Protein AF-A0A7S1E606-F1 (afdb_monomer)

Radius of gyration: 27.08 Å; Cα contacts (8 Å, |Δi|>4): 65; chains: 1; bounding box: 86×33×59 Å

Secondary structure (DSSP, 8-state):
------------PPPP------------------------------------------TT----TT--EEEETTTEEE-HHHHHHHIIIIIGGGGGSHHHHHHSTTTTT-GGG-

Sequence (114 aa):
KYVISFGRNFESIEESDGQFTYDETVSFTIPDDDDDSSGSGGGSSGPEEGPGEGPGDNSGCQDSASEEFYVDSFVGDKDCDWLSQNVDGNFDYLCLFFDVAVKCKVTCDVCSYF

Foldseek 3Di:
DDDDDDDDDCPDDDDDPPDPPDDDDDDDDDDDDDDDDDDDDDDDDDDDDDDDDDDDCLVPQAAQPPDWDADDPVPGIDGLVVCLVVCPPDCLVVCVDPVRCVRNVVSNVVSVVD

Mean predicted aligned error: 19.86 Å

pLDDT: mean 71.86, std 18.02, range [36.91, 94.38]

Organism: NCBI:txid33649

Structure (mmCIF, N/CA/C/O backbone):
data_AF-A0A7S1E606-F1
#
_entry.id   AF-A0A7S1E606-F1
#
loop_
_atom_site.group_PDB
_atom_site.id
_atom_site.type_symbol
_atom_site.label_atom_id
_atom_site.label_alt_id
_atom_site.label_comp_id
_atom_site.label_asym_id
_atom_site.label_entity_id
_atom_site.label_seq_id
_atom_site.pdbx_PDB_ins_code
_atom_site.Cartn_x
_atom_site.Cartn_y
_atom_site.Cartn_z
_atom_site.occupancy
_atom_site.B_iso_or_equiv
_atom_site.auth_seq_id
_atom_site.auth_comp_id
_atom_site.auth_asym_id
_atom_site.auth_atom_id
_atom_site.pdbx_PDB_model_num
ATOM 1 N N . LYS A 1 1 ? -53.452 -9.289 19.443 1.00 43.97 1 LYS A N 1
ATOM 2 C CA . LYS A 1 1 ? -53.269 -7.819 19.505 1.00 43.97 1 LYS A CA 1
ATOM 3 C C . LYS A 1 1 ? -51.795 -7.532 19.742 1.00 43.97 1 LYS A C 1
ATOM 5 O O . LYS A 1 1 ? -51.387 -7.631 20.885 1.00 43.97 1 LYS A O 1
ATOM 10 N N . TYR A 1 2 ? -51.042 -7.195 18.697 1.00 36.91 2 TYR A N 1
ATOM 11 C CA . TYR A 1 2 ? -49.784 -6.455 18.816 1.00 36.91 2 TYR A CA 1
ATOM 12 C C . TYR A 1 2 ? -49.688 -5.529 17.604 1.00 36.91 2 TYR A C 1
ATOM 14 O O . TYR A 1 2 ? -49.870 -5.974 16.475 1.00 36.91 2 TYR A O 1
ATOM 22 N N . VAL A 1 3 ? -49.514 -4.238 17.874 1.00 45.00 3 VAL A N 1
ATOM 23 C CA . VAL A 1 3 ? -49.308 -3.174 16.889 1.00 45.00 3 VAL A CA 1
ATOM 24 C C . VAL A 1 3 ? -47.848 -2.781 17.040 1.00 45.00 3 VAL A C 1
ATOM 26 O O . VAL A 1 3 ? -47.440 -2.409 18.139 1.00 45.00 3 VAL A O 1
ATOM 29 N N . ILE A 1 4 ? -47.059 -2.920 15.978 1.00 51.22 4 ILE A N 1
ATOM 30 C CA . ILE A 1 4 ? -45.673 -2.457 15.964 1.00 51.22 4 ILE A CA 1
ATOM 31 C C . ILE A 1 4 ? -45.670 -1.124 15.221 1.00 51.22 4 ILE A C 1
ATOM 33 O O . ILE A 1 4 ? -45.864 -1.077 14.010 1.00 51.22 4 ILE A O 1
ATOM 37 N N . SER A 1 5 ? -45.514 -0.041 15.977 1.00 49.56 5 SER A N 1
ATOM 38 C CA . SER A 1 5 ? -45.381 1.312 15.445 1.00 49.56 5 SER A CA 1
ATOM 39 C C . SER A 1 5 ? -43.912 1.592 15.142 1.00 49.56 5 SER A C 1
ATOM 41 O O . SER A 1 5 ? -43.114 1.727 16.067 1.00 49.56 5 SER A O 1
ATOM 43 N N . PHE A 1 6 ? -43.564 1.740 13.865 1.00 56.94 6 PHE A N 1
ATOM 44 C CA . PHE A 1 6 ? -42.322 2.389 13.453 1.00 56.94 6 PHE A CA 1
ATOM 45 C C . PHE A 1 6 ? -42.662 3.762 12.883 1.00 56.94 6 P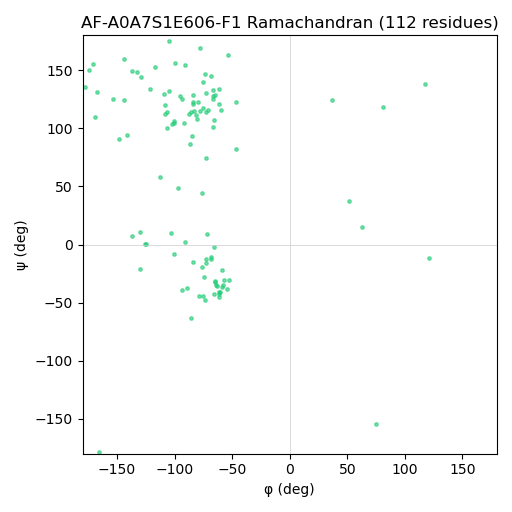HE A C 1
ATOM 47 O O . PHE A 1 6 ? -43.114 3.895 11.752 1.00 56.94 6 PHE A O 1
ATOM 54 N N . GLY A 1 7 ? -42.471 4.792 13.704 1.00 51.28 7 GLY A N 1
ATOM 55 C CA . GLY A 1 7 ? -42.328 6.149 13.206 1.00 51.28 7 GLY A CA 1
ATOM 56 C C . GLY A 1 7 ? -40.917 6.313 12.659 1.00 51.28 7 GLY A C 1
ATOM 57 O O . GLY A 1 7 ? -39.964 6.219 13.429 1.00 51.28 7 GLY A O 1
ATOM 58 N N . ARG A 1 8 ? -40.796 6.533 11.349 1.00 54.94 8 ARG A N 1
ATOM 59 C CA . ARG A 1 8 ? -39.681 7.224 10.688 1.00 54.94 8 ARG A CA 1
ATOM 60 C C . ARG A 1 8 ? -40.101 7.533 9.248 1.00 54.94 8 ARG A C 1
ATOM 62 O O . ARG A 1 8 ? -40.663 6.673 8.580 1.00 54.94 8 ARG A O 1
ATOM 69 N N . ASN A 1 9 ? -39.887 8.783 8.839 1.00 50.97 9 ASN A N 1
ATOM 70 C CA . ASN A 1 9 ? -40.115 9.292 7.488 1.00 50.97 9 ASN A CA 1
ATOM 71 C C . ASN A 1 9 ? -39.519 8.335 6.450 1.00 50.97 9 ASN A C 1
ATOM 73 O O . ASN A 1 9 ? -38.327 8.041 6.506 1.00 50.97 9 ASN A O 1
ATOM 77 N N . PHE A 1 10 ? -40.353 7.853 5.532 1.00 51.41 10 PHE A N 1
ATOM 78 C CA . PHE A 1 10 ? -39.906 7.136 4.346 1.00 51.41 10 PHE A CA 1
ATOM 79 C C . PHE A 1 10 ? -39.610 8.206 3.294 1.00 51.41 10 PHE A C 1
ATOM 81 O O . PHE A 1 10 ? -40.497 8.635 2.562 1.00 51.41 10 PHE A O 1
ATOM 88 N N . GLU A 1 11 ? -38.391 8.736 3.315 1.00 52.06 11 GLU A N 1
ATOM 89 C CA . GLU A 1 11 ? -37.877 9.488 2.176 1.00 52.06 11 GLU A CA 1
ATOM 90 C C . GLU A 1 11 ? -37.591 8.444 1.092 1.00 52.06 11 GLU A C 1
ATOM 92 O O . GLU A 1 11 ? -36.811 7.514 1.307 1.00 52.06 11 GLU A O 1
ATOM 97 N N . SER A 1 12 ? -38.348 8.504 -0.002 1.00 55.19 12 SER A N 1
ATOM 98 C CA . SER A 1 12 ? -38.261 7.553 -1.106 1.00 55.19 12 SER A CA 1
ATOM 99 C C . SER A 1 12 ? -36.853 7.579 -1.689 1.00 55.19 12 SER A C 1
ATOM 101 O O . SER A 1 12 ? -36.420 8.595 -2.223 1.00 55.19 12 SER A O 1
ATOM 103 N N . ILE A 1 13 ? -36.138 6.466 -1.582 1.00 56.75 13 ILE A N 1
ATOM 104 C CA . ILE A 1 13 ? -34.892 6.252 -2.314 1.00 56.75 13 ILE A CA 1
ATOM 105 C C . ILE A 1 13 ? -35.319 5.946 -3.753 1.00 56.75 13 ILE A C 1
ATOM 107 O O . ILE A 1 13 ? -36.065 4.988 -3.956 1.00 56.75 13 ILE A O 1
ATOM 111 N N . GLU A 1 14 ? -34.942 6.781 -4.724 1.00 60.41 14 GLU A N 1
ATOM 112 C CA . GLU A 1 14 ? -35.245 6.512 -6.134 1.00 60.41 14 GLU A CA 1
ATOM 113 C C . GLU A 1 14 ? -34.570 5.199 -6.555 1.00 60.41 14 GLU A C 1
ATOM 115 O O . GLU A 1 14 ? -33.355 5.032 -6.427 1.00 60.41 14 GLU A O 1
ATOM 120 N N . GLU 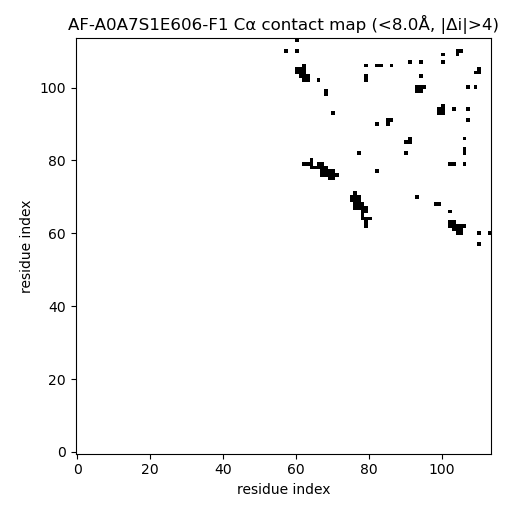A 1 15 ? -35.381 4.238 -6.999 1.00 64.00 15 GLU A N 1
ATOM 121 C CA . GLU A 1 15 ? -34.907 2.986 -7.579 1.00 64.00 15 GLU A CA 1
ATOM 122 C C . GLU A 1 15 ? -34.212 3.292 -8.912 1.00 64.00 15 GLU A C 1
ATOM 124 O O . GLU A 1 15 ? -34.757 3.977 -9.772 1.00 64.00 15 GLU A O 1
ATOM 129 N N . SER A 1 16 ? -32.982 2.804 -9.070 1.00 65.94 16 SER A N 1
ATOM 130 C CA . SER A 1 16 ? -32.223 2.919 -10.316 1.00 65.94 16 SER A CA 1
ATOM 131 C C . SER A 1 16 ? -32.617 1.784 -11.262 1.00 65.94 16 SER A C 1
ATOM 133 O O . SER A 1 16 ? -32.415 0.615 -10.933 1.00 65.94 16 SER A O 1
ATOM 135 N N . ASP A 1 17 ? -33.127 2.109 -12.453 1.00 68.75 17 ASP A N 1
ATOM 136 C CA . ASP A 1 17 ? -33.550 1.137 -13.479 1.00 68.75 17 ASP A CA 1
ATOM 137 C C . ASP A 1 17 ? -32.386 0.3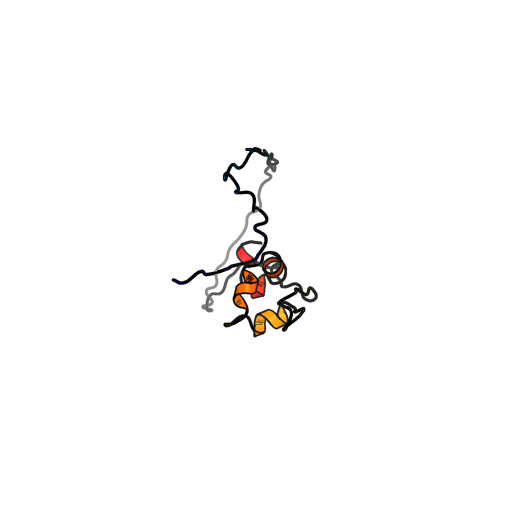99 -14.181 1.00 68.75 17 ASP A C 1
ATOM 139 O O . ASP A 1 17 ? -32.590 -0.291 -15.181 1.00 68.75 17 ASP A O 1
ATOM 143 N N . GLY A 1 18 ? -31.144 0.546 -13.703 1.00 64.88 18 GLY A N 1
ATOM 144 C CA . GLY A 1 18 ? -29.984 -0.191 -14.220 1.00 64.88 18 GLY A CA 1
ATOM 145 C C . GLY A 1 18 ? -29.633 0.096 -15.687 1.00 64.88 18 GLY A C 1
ATOM 146 O O . GLY A 1 18 ? -28.872 -0.660 -16.291 1.00 64.88 18 GLY A O 1
ATOM 147 N N . GLN A 1 19 ? -30.172 1.167 -16.275 1.00 66.19 19 GLN A N 1
ATOM 148 C CA . GLN A 1 19 ? -29.838 1.580 -17.635 1.00 66.19 19 GLN A CA 1
ATOM 149 C C . GLN A 1 19 ? -28.586 2.456 -17.635 1.00 66.19 19 GLN A C 1
ATOM 151 O O . GLN A 1 19 ? -28.594 3.585 -17.152 1.00 66.19 19 GLN A O 1
ATOM 156 N N . PHE A 1 20 ? -27.513 1.941 -18.229 1.00 63.44 20 PHE A N 1
ATOM 157 C CA . PHE A 1 20 ? -26.356 2.741 -18.614 1.00 63.44 20 PHE A CA 1
ATOM 158 C C . PHE A 1 20 ? -26.696 3.439 -19.933 1.00 63.44 20 PHE A C 1
ATOM 160 O O . PHE A 1 20 ? -26.826 2.793 -20.969 1.00 63.44 20 PHE A O 1
ATOM 167 N N . THR A 1 21 ? -26.926 4.751 -19.892 1.00 64.25 21 THR A N 1
ATOM 168 C CA . THR A 1 21 ? -27.468 5.505 -21.029 1.00 64.25 21 THR A CA 1
ATOM 169 C C . THR A 1 21 ? -26.399 6.201 -21.863 1.00 64.25 21 THR A C 1
ATOM 171 O O . THR A 1 21 ? -26.571 7.382 -22.127 1.00 64.25 21 THR A O 1
ATOM 174 N N . TYR A 1 22 ? -25.316 5.537 -22.267 1.00 67.50 22 TYR A N 1
ATOM 175 C CA . TYR A 1 22 ? -24.546 5.917 -23.466 1.00 67.50 22 TYR A CA 1
ATOM 176 C C . TYR A 1 22 ? -23.393 4.939 -23.719 1.00 67.50 22 TYR A C 1
ATOM 178 O O . TYR A 1 22 ? -22.642 4.592 -22.809 1.00 67.50 22 TYR A O 1
ATOM 186 N N . ASP A 1 23 ? -23.227 4.546 -24.979 1.00 69.69 23 ASP A N 1
ATOM 187 C CA . ASP A 1 23 ? -22.038 3.871 -25.489 1.00 69.69 23 ASP A CA 1
ATOM 188 C C . ASP A 1 23 ? -21.190 4.927 -26.213 1.00 69.69 23 ASP A C 1
ATOM 190 O O . ASP A 1 23 ? -21.529 5.371 -27.311 1.00 69.69 23 ASP A O 1
ATOM 194 N N . GLU A 1 24 ? -20.100 5.378 -25.590 1.00 71.06 24 GLU A N 1
ATOM 195 C CA . GLU A 1 24 ? -19.153 6.294 -26.230 1.00 71.06 24 GLU A CA 1
ATOM 196 C C . GLU A 1 24 ? -17.916 5.505 -26.679 1.00 71.06 24 GLU A C 1
ATOM 198 O O . GLU A 1 24 ? -17.080 5.095 -25.875 1.00 71.06 24 GLU A 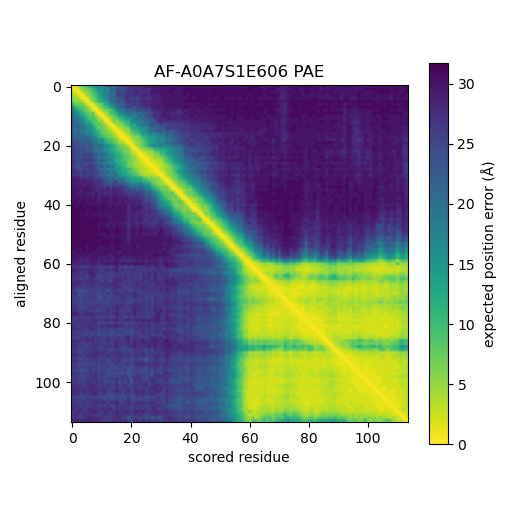O 1
ATOM 203 N N . THR A 1 25 ? -17.808 5.236 -27.980 1.00 68.62 25 THR A N 1
ATOM 204 C CA . THR A 1 25 ? -16.606 4.626 -28.566 1.00 68.62 25 THR A CA 1
ATOM 205 C C . THR A 1 25 ? -15.537 5.684 -28.800 1.00 68.62 25 THR A C 1
ATOM 207 O O . THR A 1 25 ? -15.670 6.522 -29.691 1.00 68.62 25 THR A O 1
ATOM 210 N N . VAL A 1 26 ? -14.447 5.603 -28.037 1.00 75.44 26 VAL A N 1
ATOM 211 C CA . VAL A 1 26 ? -13.250 6.427 -28.228 1.00 75.44 26 VAL A CA 1
ATOM 212 C C . VAL A 1 26 ? -12.256 5.677 -29.114 1.00 75.44 26 VAL A C 1
ATOM 214 O O . VAL A 1 26 ? -11.866 4.551 -28.812 1.00 75.44 26 VAL A O 1
ATOM 217 N N . SER A 1 27 ? -11.826 6.303 -30.209 1.00 73.81 27 SER A N 1
ATOM 218 C CA . SER A 1 27 ? -10.763 5.797 -31.083 1.00 73.81 27 SER A CA 1
ATOM 219 C C . SER A 1 27 ? -9.475 6.584 -30.867 1.00 73.81 27 SER A C 1
ATOM 221 O O . SER A 1 27 ? -9.495 7.814 -30.921 1.00 73.81 27 SER A O 1
ATOM 223 N N . PHE A 1 28 ? -8.351 5.891 -30.705 1.00 66.81 28 PHE A N 1
ATOM 224 C CA . PHE A 1 28 ? -7.015 6.485 -30.721 1.00 66.81 28 PHE A CA 1
ATOM 225 C C . PHE A 1 28 ? -6.209 5.926 -31.899 1.00 66.81 28 PHE A C 1
ATOM 227 O O . PHE A 1 28 ? -6.475 4.827 -32.382 1.00 66.81 28 PHE A O 1
ATOM 234 N N . THR A 1 29 ? -5.256 6.712 -32.397 1.00 67.00 29 THR A N 1
ATOM 235 C CA . THR A 1 29 ? -4.382 6.340 -33.521 1.00 67.00 29 THR A CA 1
ATOM 236 C C . THR A 1 29 ? -2.975 6.110 -32.989 1.00 67.00 29 THR A C 1
ATOM 238 O O . THR A 1 29 ? -2.461 6.958 -32.262 1.00 67.00 29 THR A O 1
ATOM 241 N N . ILE A 1 30 ? -2.375 4.972 -33.334 1.00 72.38 30 ILE A N 1
ATOM 242 C CA . ILE A 1 30 ? -0.985 4.655 -32.992 1.00 72.38 30 ILE A CA 1
ATOM 243 C C . ILE A 1 30 ? -0.078 5.290 -34.062 1.00 72.38 30 ILE A C 1
ATOM 245 O O . ILE A 1 30 ? -0.358 5.094 -35.246 1.00 72.38 30 ILE A O 1
ATOM 249 N N . PRO A 1 31 ? 0.954 6.071 -33.693 1.00 60.19 31 PRO A N 1
ATOM 250 C CA . PRO A 1 31 ? 1.978 6.514 -34.637 1.00 60.19 31 PRO A CA 1
ATOM 251 C C . PRO A 1 31 ? 2.800 5.316 -35.131 1.00 60.19 31 PRO A C 1
ATOM 253 O O . PRO A 1 31 ? 3.223 4.493 -34.325 1.00 60.19 31 PRO A O 1
ATOM 256 N N . ASP A 1 32 ? 3.013 5.224 -36.442 1.00 59.41 32 ASP A N 1
ATOM 257 C CA . ASP A 1 32 ? 3.994 4.311 -37.040 1.00 59.41 32 ASP A CA 1
ATOM 258 C C . ASP A 1 32 ? 5.400 4.843 -36.710 1.00 59.41 32 ASP A C 1
ATOM 260 O O . ASP A 1 32 ? 5.751 5.950 -37.123 1.00 59.41 32 ASP A O 1
ATOM 264 N N . ASP A 1 33 ? 6.180 4.083 -35.942 1.00 58.22 33 ASP A N 1
ATOM 265 C CA . ASP A 1 33 ? 7.611 4.324 -35.753 1.00 58.22 33 ASP A CA 1
ATOM 266 C C . ASP A 1 33 ? 8.379 3.691 -36.927 1.00 58.22 33 ASP A C 1
ATOM 268 O O . ASP A 1 33 ? 8.375 2.471 -37.109 1.00 58.22 33 ASP A O 1
ATOM 272 N N . ASP A 1 34 ? 9.018 4.538 -37.736 1.00 56.56 34 ASP A N 1
ATOM 273 C CA . ASP A 1 34 ? 9.901 4.151 -38.837 1.00 56.56 34 ASP A CA 1
ATOM 274 C C . ASP A 1 34 ? 11.130 3.345 -38.343 1.00 56.56 34 ASP A C 1
ATOM 276 O O . ASP A 1 34 ? 11.820 3.714 -37.391 1.00 56.56 34 ASP A O 1
ATOM 280 N N . ASP A 1 35 ? 11.409 2.246 -39.046 1.00 57.56 35 ASP A N 1
ATOM 281 C CA . ASP A 1 35 ? 12.539 1.317 -38.900 1.00 57.56 35 ASP A CA 1
ATOM 282 C C . ASP A 1 35 ? 13.867 1.924 -39.407 1.00 57.56 35 ASP A C 1
ATOM 284 O O . ASP A 1 35 ? 13.925 2.388 -40.546 1.00 57.56 35 ASP A O 1
ATOM 288 N N . ASP A 1 36 ? 14.957 1.858 -38.621 1.00 50.59 36 ASP A N 1
ATOM 289 C CA . ASP A 1 36 ? 16.329 1.925 -39.165 1.00 50.59 36 ASP A CA 1
ATOM 290 C C . ASP A 1 36 ? 17.347 1.092 -38.340 1.00 50.59 36 ASP A C 1
ATOM 292 O O . ASP A 1 36 ? 17.928 1.517 -37.342 1.00 50.59 36 ASP A O 1
ATOM 296 N N . SER A 1 37 ? 17.496 -0.167 -38.757 1.00 55.69 37 SER A N 1
ATOM 297 C CA . SER A 1 37 ? 18.736 -0.946 -38.944 1.00 55.69 37 SER A CA 1
ATOM 298 C C . SER A 1 37 ? 19.979 -0.848 -38.013 1.00 55.69 37 SER A C 1
ATOM 300 O O . SER A 1 37 ? 20.759 0.096 -38.031 1.00 55.69 37 SER A O 1
ATOM 302 N N . SER A 1 38 ? 20.334 -2.044 -37.505 1.00 58.31 38 SER A N 1
ATOM 303 C CA . SER A 1 38 ? 21.643 -2.737 -37.643 1.00 58.31 38 SER A CA 1
ATOM 304 C C . SER A 1 38 ? 22.860 -2.380 -36.756 1.00 58.31 38 SER A C 1
ATOM 306 O O . SER A 1 38 ? 23.518 -1.359 -36.923 1.00 58.31 38 SER A O 1
ATOM 308 N N . GLY A 1 39 ? 23.324 -3.372 -35.973 1.00 46.75 39 GLY A N 1
ATOM 309 C CA . GLY A 1 39 ? 24.696 -3.445 -35.438 1.00 46.75 39 GLY A CA 1
ATOM 310 C C . GLY A 1 39 ? 25.039 -4.800 -34.793 1.00 46.75 39 GLY A C 1
ATOM 311 O O . GLY A 1 39 ? 24.513 -5.138 -33.742 1.00 46.75 39 GLY A O 1
ATOM 312 N N . SER A 1 40 ? 25.910 -5.590 -35.433 1.00 55.00 40 SER A N 1
ATOM 313 C CA . SER A 1 40 ? 26.349 -6.942 -35.022 1.00 55.00 40 SER A CA 1
ATOM 314 C C . SER A 1 40 ? 27.602 -6.965 -34.130 1.00 55.00 40 SER A C 1
ATOM 316 O O . SER A 1 40 ? 28.500 -6.148 -34.312 1.00 55.00 40 SER A O 1
ATOM 318 N N . GLY A 1 41 ? 27.737 -8.033 -33.327 1.00 42.56 41 GLY A N 1
ATOM 319 C CA . GLY A 1 41 ? 29.012 -8.594 -32.830 1.00 42.56 41 GLY A CA 1
ATOM 320 C C . GLY A 1 41 ? 29.156 -8.544 -31.303 1.00 42.56 41 GLY A C 1
ATOM 321 O O . GLY A 1 41 ? 28.801 -7.553 -30.691 1.00 42.56 41 GLY A O 1
ATOM 322 N N . GLY A 1 42 ? 29.659 -9.543 -30.580 1.00 41.84 42 GLY A N 1
ATOM 323 C CA . GLY A 1 42 ? 30.222 -10.859 -30.877 1.00 41.84 42 GLY A CA 1
ATOM 324 C C . GLY A 1 42 ? 30.412 -11.596 -29.536 1.00 41.84 42 GLY A C 1
ATOM 325 O O . GLY A 1 42 ? 30.472 -10.960 -28.486 1.00 41.84 42 GLY A O 1
ATOM 326 N N . GLY A 1 43 ? 30.424 -12.931 -29.551 1.00 45.31 43 GLY A N 1
ATOM 327 C CA . GLY A 1 43 ? 30.404 -13.750 -28.333 1.00 45.31 43 GLY A CA 1
ATOM 328 C C . GLY A 1 43 ? 31.739 -13.871 -27.593 1.00 45.31 43 GLY A C 1
ATOM 329 O O . GLY A 1 43 ? 32.787 -13.550 -28.139 1.00 45.31 43 GLY A O 1
ATOM 330 N N . SER A 1 44 ? 31.700 -14.419 -26.375 1.00 44.84 44 SER A N 1
ATOM 331 C CA . SER A 1 44 ? 32.421 -15.651 -26.021 1.00 44.84 44 SER A CA 1
ATOM 332 C C . SER A 1 44 ? 32.072 -16.107 -24.603 1.00 44.84 44 SER A C 1
ATOM 334 O O . SER A 1 44 ? 31.750 -15.313 -23.727 1.00 44.84 44 SER A O 1
ATOM 336 N N . SER A 1 45 ? 32.132 -17.418 -24.429 1.00 49.59 45 SER A N 1
ATOM 337 C CA . SER A 1 45 ? 31.628 -18.223 -23.325 1.00 49.59 45 SER A CA 1
ATOM 338 C C . SER A 1 45 ? 32.431 -18.112 -22.024 1.00 49.59 45 SER A C 1
ATOM 340 O O . SER A 1 45 ? 33.660 -18.105 -22.047 1.00 49.59 45 SER A O 1
ATOM 342 N N . GLY A 1 46 ? 31.727 -18.218 -20.897 1.00 42.69 46 GLY A N 1
ATOM 343 C CA . GLY A 1 46 ? 32.256 -18.676 -19.611 1.00 42.69 46 GLY A CA 1
ATOM 344 C C . GLY A 1 46 ? 31.114 -19.286 -18.785 1.00 42.69 46 GLY A C 1
ATOM 345 O O . GLY A 1 46 ? 30.093 -18.619 -18.636 1.00 42.69 46 GLY A O 1
ATOM 346 N N . PRO A 1 47 ? 31.211 -20.538 -18.299 1.00 56.53 47 PRO A N 1
ATOM 347 C CA . PRO A 1 47 ? 30.262 -21.075 -17.339 1.00 56.53 47 PRO A CA 1
ATOM 348 C C . PRO A 1 47 ? 30.799 -20.802 -15.932 1.00 56.53 47 PRO A C 1
ATOM 350 O O . PRO A 1 47 ? 31.725 -21.470 -15.478 1.00 56.53 47 PRO A O 1
ATOM 353 N N . GLU A 1 48 ? 30.225 -19.820 -15.246 1.00 45.50 48 GLU A N 1
ATOM 354 C CA . GLU A 1 48 ? 30.272 -19.775 -13.787 1.00 45.50 48 GLU A CA 1
ATOM 355 C C . GLU A 1 48 ? 28.872 -20.101 -13.274 1.00 45.50 48 GLU A C 1
ATOM 357 O O . GLU A 1 48 ? 27.903 -19.381 -13.510 1.00 45.50 48 GLU A O 1
ATOM 362 N N . GLU A 1 49 ? 28.770 -21.265 -12.637 1.00 52.12 49 GLU A N 1
ATOM 363 C CA . GLU A 1 49 ? 27.603 -21.709 -11.891 1.00 52.12 49 GLU A CA 1
ATOM 364 C C . GLU A 1 49 ? 27.433 -20.803 -10.662 1.00 52.12 49 GLU A C 1
ATOM 366 O O . GLU A 1 49 ? 28.128 -20.949 -9.658 1.00 52.12 49 GLU A O 1
ATOM 371 N N . GLY A 1 50 ? 26.499 -19.857 -10.760 1.00 49.00 50 GLY A N 1
ATOM 372 C CA . GLY A 1 50 ? 25.943 -19.084 -9.652 1.00 49.00 50 GLY A CA 1
ATOM 373 C C . GLY A 1 50 ? 24.410 -19.134 -9.718 1.00 49.00 50 GLY A C 1
ATOM 374 O O . GLY A 1 50 ? 23.862 -19.210 -10.820 1.00 49.00 50 GLY A O 1
ATOM 375 N N . PRO A 1 51 ? 23.701 -19.169 -8.575 1.00 45.78 51 PRO A N 1
ATOM 376 C CA . PRO A 1 51 ? 22.259 -19.389 -8.544 1.00 45.78 51 PRO A CA 1
ATOM 377 C C . PRO A 1 51 ? 21.537 -18.224 -9.225 1.00 45.78 51 PRO A C 1
ATOM 379 O O . PRO A 1 51 ? 21.821 -17.060 -8.959 1.00 45.78 51 PRO A O 1
ATOM 382 N N . GLY A 1 52 ? 20.653 -18.567 -10.158 1.00 53.34 52 GLY A N 1
ATOM 383 C CA . GLY A 1 52 ? 19.991 -17.616 -11.033 1.00 53.34 52 GLY A CA 1
ATOM 384 C C . GLY A 1 52 ? 19.048 -16.676 -10.296 1.00 53.34 52 GLY A C 1
ATOM 385 O O . GLY A 1 52 ? 18.089 -17.122 -9.680 1.00 53.34 52 GLY A O 1
ATOM 386 N N . GLU A 1 53 ? 19.279 -15.384 -10.485 1.00 48.03 53 GLU A N 1
ATOM 387 C CA . GLU A 1 53 ? 18.300 -14.315 -10.332 1.00 48.03 53 GLU A CA 1
ATOM 388 C C . GLU A 1 53 ? 18.582 -13.315 -11.451 1.00 48.03 53 GLU A C 1
ATOM 390 O O . GLU A 1 53 ? 19.462 -12.465 -11.357 1.00 48.03 53 GLU A O 1
ATOM 395 N N . GLY A 1 54 ? 17.880 -13.467 -12.568 1.00 54.03 54 GLY A N 1
ATOM 396 C CA . GLY A 1 54 ? 17.706 -12.366 -13.500 1.00 54.03 54 GLY A CA 1
ATOM 397 C C . GLY A 1 54 ? 16.272 -11.877 -13.376 1.00 54.03 54 GLY A C 1
ATOM 398 O O . GLY A 1 54 ? 15.366 -12.623 -13.746 1.00 54.03 54 GLY A O 1
ATOM 399 N N . PRO A 1 55 ? 16.049 -10.652 -12.890 1.00 55.38 55 PRO A N 1
ATOM 400 C CA . PRO A 1 55 ? 14.890 -9.880 -13.299 1.00 55.38 55 PRO A CA 1
ATOM 401 C C . PRO A 1 55 ? 15.363 -8.561 -13.917 1.00 55.38 55 PRO A C 1
ATOM 403 O O . PRO A 1 55 ? 16.281 -7.918 -13.413 1.00 55.38 55 PRO A O 1
ATOM 406 N N . GLY A 1 56 ? 14.779 -8.209 -15.063 1.00 49.19 56 GLY A N 1
ATOM 407 C CA . GLY A 1 56 ? 15.160 -7.044 -15.858 1.00 49.19 56 GLY A CA 1
ATOM 408 C C . GLY A 1 56 ? 15.165 -5.739 -15.068 1.00 49.19 56 GLY A C 1
ATOM 409 O O . GLY A 1 56 ? 14.584 -5.646 -13.989 1.00 49.19 56 GLY A O 1
ATOM 410 N N . ASP A 1 57 ? 15.831 -4.738 -15.638 1.00 51.91 57 ASP A N 1
ATOM 411 C CA . ASP A 1 57 ? 15.881 -3.353 -15.181 1.00 51.91 57 ASP A CA 1
ATOM 412 C C . ASP A 1 57 ? 14.492 -2.785 -14.816 1.00 51.91 57 ASP A C 1
ATOM 414 O O . ASP A 1 57 ? 13.892 -2.024 -15.568 1.00 51.91 57 ASP A O 1
ATOM 418 N N . ASN A 1 58 ? 14.008 -3.068 -13.605 1.00 57.41 58 ASN A N 1
ATOM 419 C CA . ASN A 1 58 ? 12.956 -2.317 -12.918 1.00 57.41 58 ASN A CA 1
ATOM 420 C C . ASN A 1 58 ? 13.549 -1.015 -12.362 1.00 57.41 58 ASN A C 1
ATOM 422 O O . ASN A 1 58 ? 13.310 -0.645 -11.215 1.00 57.41 58 ASN A O 1
ATOM 426 N N . SER A 1 59 ? 14.361 -0.311 -13.153 1.00 58.28 59 SER A N 1
ATOM 427 C CA . SER A 1 59 ? 15.106 0.871 -12.706 1.00 58.28 59 SER A CA 1
ATOM 428 C C . SER A 1 59 ? 14.204 2.062 -12.333 1.00 58.28 59 SER A C 1
ATOM 430 O O . SER A 1 59 ? 14.707 3.075 -11.853 1.00 58.28 59 SER A O 1
ATOM 432 N N . GLY A 1 60 ? 12.879 1.930 -12.492 1.00 72.44 60 GLY A N 1
ATOM 433 C CA . GLY A 1 60 ? 11.875 2.908 -12.067 1.00 72.44 60 GLY A CA 1
ATOM 434 C C . GLY A 1 60 ? 10.759 2.376 -11.160 1.00 72.44 60 GLY A C 1
ATOM 435 O O . GLY A 1 60 ? 9.889 3.168 -10.788 1.00 72.44 60 GLY A O 1
ATOM 436 N N . CYS A 1 61 ? 10.741 1.085 -10.792 1.00 84.56 61 CYS A N 1
ATOM 437 C CA . CYS A 1 61 ? 9.751 0.617 -9.821 1.00 84.56 61 CYS A CA 1
ATOM 438 C C . CYS A 1 61 ? 10.263 0.869 -8.407 1.00 84.56 61 CYS A C 1
ATOM 440 O O . CYS A 1 61 ? 11.007 0.073 -7.839 1.00 84.56 61 CYS A O 1
ATOM 442 N N . GLN A 1 62 ? 9.876 2.015 -7.865 1.00 89.56 62 GLN A N 1
ATOM 443 C CA . GLN A 1 62 ? 10.194 2.407 -6.507 1.00 89.56 62 GLN A CA 1
ATOM 444 C C . GLN A 1 62 ? 8.935 2.926 -5.826 1.00 89.56 62 GLN A C 1
ATOM 446 O O . GLN A 1 62 ? 8.076 3.535 -6.471 1.00 89.56 62 GLN A O 1
ATOM 451 N N . ASP A 1 63 ? 8.869 2.710 -4.520 1.00 90.69 63 ASP A N 1
ATOM 452 C CA . ASP A 1 63 ? 7.904 3.377 -3.665 1.00 90.69 63 ASP A CA 1
ATOM 453 C C . ASP A 1 63 ? 8.210 4.879 -3.562 1.00 90.69 63 ASP A C 1
ATOM 455 O O . ASP A 1 63 ? 9.371 5.318 -3.537 1.00 90.69 63 ASP A O 1
ATOM 459 N N . SER A 1 64 ? 7.149 5.675 -3.481 1.00 89.12 64 SER A N 1
ATOM 460 C CA . SER A 1 64 ? 7.216 7.101 -3.192 1.00 89.12 64 SER A CA 1
ATOM 461 C C . SER A 1 64 ? 7.726 7.318 -1.766 1.00 89.12 64 SER A C 1
ATOM 463 O O . SER A 1 64 ? 7.003 7.119 -0.796 1.00 89.12 64 SER A O 1
ATOM 465 N N . ALA A 1 65 ? 8.969 7.785 -1.629 1.00 80.06 65 ALA A N 1
ATOM 466 C CA . ALA A 1 65 ? 9.641 7.939 -0.331 1.00 80.06 65 ALA A CA 1
ATOM 467 C C . ALA A 1 65 ? 9.053 9.032 0.588 1.00 80.06 65 ALA A C 1
ATOM 469 O O . ALA A 1 65 ? 9.445 9.142 1.745 1.00 80.06 65 ALA A O 1
ATOM 470 N N . SER A 1 66 ? 8.178 9.898 0.073 1.00 82.25 66 SER A N 1
ATOM 471 C CA . SER A 1 66 ? 7.632 11.038 0.822 1.00 82.25 66 SER A CA 1
ATOM 472 C C . SER A 1 66 ? 6.134 11.244 0.628 1.00 82.25 66 SER A C 1
ATOM 474 O O . SER A 1 66 ? 5.619 12.290 1.018 1.00 82.25 66 SER A O 1
ATOM 476 N N . GLU A 1 67 ? 5.447 10.321 -0.045 1.00 87.69 67 GLU A N 1
ATOM 477 C CA . GLU A 1 67 ? 4.004 10.433 -0.230 1.00 87.69 67 GLU A CA 1
ATOM 478 C C . GLU A 1 67 ? 3.282 9.633 0.839 1.00 87.69 67 GLU A C 1
ATOM 480 O O . GLU A 1 67 ? 3.529 8.444 1.033 1.00 87.69 67 GLU A O 1
ATOM 485 N N . GLU A 1 68 ? 2.362 10.313 1.510 1.00 93.19 68 GLU A N 1
ATOM 486 C CA . GLU A 1 68 ? 1.494 9.708 2.501 1.00 93.19 68 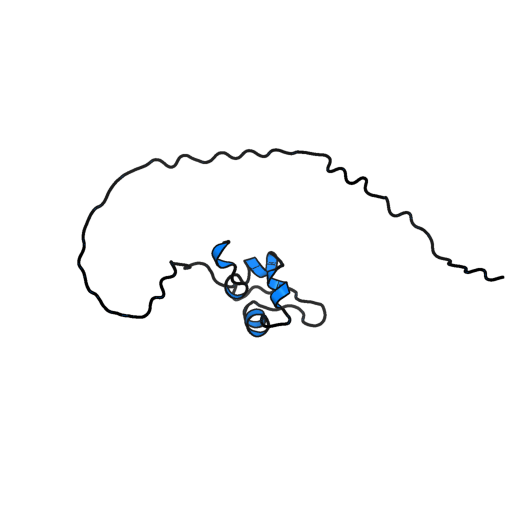GLU A CA 1
ATOM 487 C C . GLU A 1 68 ? 0.122 9.406 1.885 1.00 93.19 68 GLU A C 1
ATOM 489 O O . GLU A 1 68 ? -0.323 10.000 0.888 1.00 93.19 68 GLU A O 1
ATOM 494 N N . PHE A 1 69 ? -0.566 8.452 2.490 1.00 92.06 69 PHE A N 1
ATOM 495 C CA . PHE A 1 69 ? -1.949 8.125 2.200 1.00 92.06 69 PHE A CA 1
ATOM 496 C C . PHE A 1 69 ? -2.705 7.901 3.505 1.00 92.06 69 PHE A C 1
ATOM 498 O O . PHE A 1 69 ? -2.163 7.445 4.514 1.00 92.06 69 PHE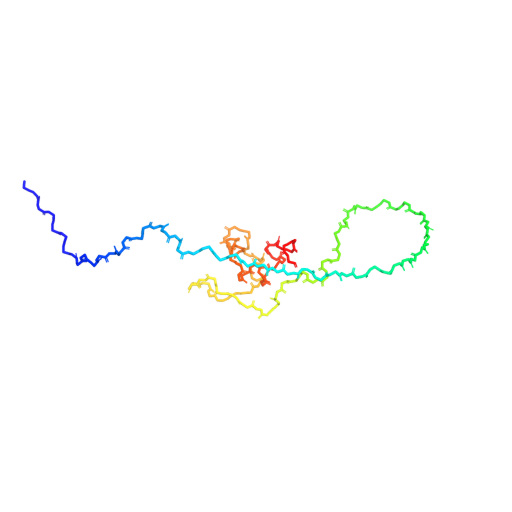 A O 1
ATOM 505 N N . TYR A 1 70 ? -3.990 8.224 3.468 1.00 93.50 70 TYR A N 1
ATOM 506 C CA . TYR A 1 70 ? -4.871 8.062 4.608 1.00 93.50 70 TYR A CA 1
ATOM 507 C C . TYR A 1 70 ? -5.317 6.603 4.735 1.00 93.50 70 TYR A C 1
ATOM 509 O O . TYR A 1 70 ? -5.927 6.063 3.812 1.00 93.50 70 TYR A O 1
ATOM 517 N N . VAL A 1 71 ? -5.045 5.980 5.885 1.00 90.69 71 VAL A N 1
ATOM 518 C CA . VAL A 1 71 ? -5.465 4.600 6.175 1.00 90.69 71 VAL A CA 1
ATOM 519 C C . VAL A 1 71 ? -6.885 4.582 6.735 1.00 90.69 71 VAL A C 1
ATOM 521 O O . VAL A 1 71 ? -7.800 4.036 6.125 1.00 90.69 71 VAL A O 1
ATOM 524 N N . ASP A 1 72 ? -7.076 5.198 7.902 1.00 89.19 72 ASP A N 1
ATOM 525 C CA . ASP A 1 72 ? -8.364 5.325 8.580 1.00 89.19 72 ASP A CA 1
ATOM 526 C C . ASP A 1 72 ? -8.294 6.379 9.705 1.00 89.19 72 ASP A C 1
ATOM 528 O O . ASP A 1 72 ? -7.266 7.015 9.940 1.00 89.19 72 ASP A O 1
ATOM 532 N N . SER A 1 73 ? -9.401 6.583 10.429 1.00 93.44 73 SER A N 1
ATOM 533 C CA . SER A 1 73 ? -9.492 7.603 11.488 1.00 93.44 73 SER A CA 1
ATOM 534 C C . SER A 1 73 ? -8.719 7.270 12.769 1.00 93.44 73 SER A C 1
ATOM 536 O O . SER A 1 73 ? -8.512 8.158 13.593 1.00 93.44 73 SER A O 1
ATOM 538 N N . PHE A 1 74 ? -8.325 6.013 12.968 1.00 90.69 74 PHE A N 1
ATOM 539 C CA . PHE A 1 74 ? -7.557 5.541 14.120 1.00 90.69 74 PHE A CA 1
ATOM 540 C C . PHE A 1 74 ? -6.047 5.550 13.848 1.00 90.69 74 PHE A C 1
ATOM 542 O O . PHE A 1 74 ? -5.270 5.888 14.740 1.00 90.69 74 PHE A O 1
ATOM 549 N N . VAL A 1 75 ? -5.637 5.184 12.634 1.00 91.50 75 VAL A N 1
ATOM 550 C CA . VAL A 1 75 ? -4.242 5.065 12.189 1.00 91.50 75 VAL A CA 1
ATOM 551 C C . VAL A 1 75 ? -3.718 6.386 11.613 1.00 91.50 75 VAL A C 1
ATOM 553 O O . VAL A 1 75 ? -2.564 6.757 11.865 1.00 91.50 75 VAL A O 1
ATOM 556 N N . GLY A 1 76 ? -4.571 7.114 10.890 1.00 93.50 76 GLY A N 1
ATOM 557 C CA . GLY A 1 76 ? -4.240 8.358 10.199 1.00 93.50 76 GLY A CA 1
ATOM 558 C C . GLY A 1 76 ? -3.429 8.146 8.921 1.00 93.50 76 GLY A C 1
ATOM 559 O O . GLY A 1 76 ? -3.494 7.088 8.295 1.00 93.50 76 GLY A O 1
ATOM 560 N N . ASP A 1 77 ? -2.671 9.174 8.547 1.00 94.38 77 ASP A N 1
ATOM 561 C CA . ASP A 1 77 ? -1.802 9.168 7.371 1.00 94.38 77 ASP A CA 1
ATOM 562 C C . ASP A 1 77 ? -0.528 8.345 7.615 1.00 94.38 77 ASP A C 1
ATOM 564 O O . ASP A 1 77 ? 0.032 8.348 8.726 1.00 94.38 77 ASP A O 1
ATOM 568 N N . LYS A 1 78 ? -0.121 7.581 6.597 1.00 94.00 78 LYS A N 1
ATOM 569 C CA . LYS A 1 78 ? 1.035 6.675 6.609 1.00 94.00 78 LYS A CA 1
ATOM 570 C C . LYS A 1 78 ? 1.738 6.656 5.257 1.00 94.00 78 LYS A C 1
ATOM 572 O O . LYS A 1 78 ? 1.148 7.016 4.245 1.00 94.00 78 LYS A O 1
ATOM 577 N N . ASP A 1 79 ? 2.989 6.219 5.269 1.00 93.19 79 ASP A N 1
ATOM 578 C CA . ASP A 1 79 ? 3.848 6.072 4.097 1.00 93.19 79 ASP A CA 1
ATOM 579 C C . ASP A 1 79 ? 4.007 4.595 3.687 1.00 93.19 79 ASP A C 1
ATOM 581 O O . ASP A 1 79 ? 3.512 3.666 4.342 1.00 93.19 79 ASP A O 1
ATOM 585 N N . CYS A 1 80 ? 4.694 4.377 2.565 1.00 92.56 80 CYS A N 1
ATOM 586 C CA . CYS A 1 80 ? 4.980 3.038 2.054 1.00 92.56 80 CYS A CA 1
ATOM 587 C C . CYS A 1 80 ? 5.906 2.238 2.988 1.00 92.56 80 CYS A C 1
ATOM 589 O O . CYS A 1 80 ? 5.728 1.030 3.130 1.00 92.56 80 CYS A O 1
ATOM 591 N N . ASP A 1 81 ? 6.833 2.896 3.697 1.00 92.56 81 ASP A N 1
ATOM 592 C CA . ASP A 1 81 ? 7.695 2.255 4.700 1.00 92.56 81 ASP A CA 1
ATOM 593 C C . ASP A 1 81 ? 6.878 1.646 5.846 1.00 92.56 81 ASP A C 1
ATOM 595 O O . ASP A 1 81 ? 7.133 0.516 6.277 1.00 92.56 81 ASP A O 1
ATOM 599 N N . TRP A 1 82 ? 5.864 2.359 6.333 1.00 92.88 82 TRP A N 1
ATOM 600 C CA . TRP A 1 82 ? 4.940 1.848 7.333 1.00 92.88 82 TRP A CA 1
ATOM 601 C C . TRP A 1 82 ? 4.101 0.699 6.780 1.00 92.88 82 TRP A C 1
ATOM 603 O O . TRP A 1 82 ? 3.922 -0.306 7.473 1.00 92.88 82 TRP A O 1
ATOM 613 N N . LEU A 1 83 ? 3.617 0.817 5.540 1.00 91.19 83 LEU A N 1
ATOM 614 C CA . LEU A 1 83 ? 2.835 -0.240 4.907 1.00 91.19 83 LEU A CA 1
ATOM 615 C C . LEU A 1 83 ? 3.651 -1.523 4.774 1.00 91.19 83 LEU A C 1
ATOM 617 O O . LEU A 1 83 ? 3.167 -2.575 5.173 1.00 91.19 83 LEU A O 1
ATOM 621 N N . SER A 1 84 ? 4.907 -1.436 4.331 1.00 90.81 84 SER A N 1
ATOM 622 C CA . SER A 1 84 ? 5.794 -2.596 4.172 1.00 90.81 84 SER A CA 1
ATOM 623 C C . SER A 1 84 ? 5.989 -3.392 5.469 1.00 90.81 84 SER A C 1
ATOM 625 O O . SER A 1 84 ? 6.121 -4.610 5.442 1.00 90.81 84 SER A O 1
ATOM 627 N N . GLN A 1 85 ? 5.933 -2.724 6.625 1.00 90.75 85 GLN A N 1
ATOM 628 C CA . GLN A 1 85 ? 6.068 -3.355 7.942 1.00 90.75 85 GLN A CA 1
ATOM 629 C C . GLN A 1 85 ? 4.756 -3.952 8.474 1.00 90.75 85 GLN A C 1
ATOM 631 O O . GLN A 1 85 ? 4.782 -4.711 9.443 1.00 90.75 85 GLN A O 1
ATOM 636 N N . ASN A 1 86 ? 3.611 -3.586 7.889 1.00 88.00 86 ASN A N 1
ATOM 637 C CA . ASN A 1 86 ? 2.274 -3.941 8.376 1.00 88.00 86 ASN A CA 1
ATOM 638 C C . ASN A 1 86 ? 1.409 -4.657 7.315 1.00 88.00 86 ASN A C 1
ATOM 640 O O . ASN A 1 86 ? 0.260 -5.015 7.599 1.00 88.00 86 ASN A O 1
ATOM 644 N N . VAL A 1 87 ? 1.953 -4.879 6.113 1.00 83.00 87 VAL A N 1
ATOM 645 C CA . VAL A 1 87 ? 1.272 -5.519 4.978 1.00 83.00 87 VAL A CA 1
ATOM 646 C C . VAL A 1 87 ? 0.904 -6.969 5.292 1.00 83.00 87 VAL A C 1
ATOM 648 O O . VAL A 1 87 ? -0.178 -7.417 4.925 1.00 83.00 87 VAL A O 1
ATOM 651 N N . ASP A 1 88 ? 1.735 -7.671 6.067 1.00 77.94 88 ASP A N 1
ATOM 652 C CA . ASP A 1 88 ? 1.528 -9.062 6.474 1.00 77.94 88 ASP A CA 1
ATOM 653 C C . ASP A 1 88 ? 0.403 -9.200 7.523 1.00 77.94 88 ASP A C 1
ATOM 655 O O . ASP A 1 88 ? 0.628 -9.430 8.714 1.00 77.94 88 ASP A O 1
ATOM 659 N N . GLY A 1 89 ? -0.848 -9.071 7.070 1.00 73.50 89 GLY A N 1
ATOM 660 C CA . GLY A 1 89 ? -2.025 -9.629 7.740 1.00 73.50 89 GLY A CA 1
ATOM 661 C C . GLY A 1 89 ? -3.118 -8.651 8.167 1.00 73.50 89 GLY A C 1
ATOM 662 O O . GLY A 1 89 ? -4.196 -9.116 8.527 1.00 73.50 89 GLY A O 1
ATOM 663 N N . ASN A 1 90 ? -2.887 -7.334 8.137 1.00 80.06 90 ASN A N 1
ATOM 664 C CA . ASN A 1 90 ? -3.932 -6.357 8.492 1.00 80.06 90 ASN A CA 1
ATOM 665 C C . ASN A 1 90 ? -4.125 -5.241 7.470 1.00 80.06 90 ASN A C 1
ATOM 667 O O . ASN A 1 90 ? -5.185 -4.625 7.481 1.00 80.06 90 ASN A O 1
ATOM 671 N N . PHE A 1 91 ? -3.134 -4.968 6.622 1.00 89.19 91 PHE A N 1
ATOM 672 C CA . PHE A 1 91 ? -3.146 -3.804 5.737 1.00 89.19 91 PHE A CA 1
ATOM 673 C C . PHE A 1 91 ? -2.843 -4.144 4.272 1.00 89.19 91 PHE A C 1
ATOM 675 O O . PHE A 1 91 ? -2.707 -3.231 3.464 1.00 89.19 91 PHE A O 1
ATOM 682 N N . ASP A 1 92 ? -2.822 -5.430 3.895 1.00 88.25 92 ASP A N 1
ATOM 683 C CA . ASP A 1 92 ? -2.692 -5.860 2.492 1.00 88.25 92 ASP A CA 1
ATOM 684 C C . ASP A 1 92 ? -3.816 -5.289 1.615 1.00 88.25 92 ASP A C 1
ATOM 686 O O . ASP A 1 92 ? -3.588 -4.883 0.476 1.00 88.25 92 ASP A O 1
ATOM 690 N N . TYR A 1 93 ? -5.018 -5.156 2.187 1.00 90.56 93 TYR A N 1
ATOM 691 C CA . TYR A 1 93 ? -6.175 -4.590 1.502 1.00 90.56 93 TYR A CA 1
ATOM 692 C C . TYR A 1 93 ? -5.928 -3.159 1.008 1.00 90.56 93 TYR A C 1
ATOM 694 O O . TYR A 1 93 ? -6.610 -2.712 0.086 1.00 90.56 93 TYR A O 1
ATOM 702 N N . LEU A 1 94 ? -4.966 -2.432 1.592 1.00 91.81 94 LEU A N 1
ATOM 703 C CA . LEU A 1 94 ? -4.638 -1.084 1.146 1.00 91.81 94 LEU A CA 1
ATOM 704 C C . LEU A 1 94 ? -4.069 -1.083 -0.275 1.00 91.81 94 LEU A C 1
ATOM 706 O O . LEU A 1 94 ? -4.367 -0.173 -1.042 1.00 91.81 94 LEU A O 1
ATOM 710 N N . CYS A 1 95 ? -3.368 -2.143 -0.675 1.00 92.00 95 CYS A N 1
ATOM 711 C CA . CYS A 1 95 ? -2.865 -2.316 -2.036 1.00 92.00 95 CYS A CA 1
ATOM 712 C C . CYS A 1 95 ? -3.969 -2.549 -3.081 1.00 92.00 95 CYS A C 1
ATOM 714 O O . CYS A 1 95 ? -3.704 -2.477 -4.278 1.00 92.00 95 CYS A O 1
ATOM 716 N N . LEU A 1 96 ? -5.220 -2.784 -2.661 1.00 91.44 96 LEU A N 1
ATOM 717 C CA . LEU A 1 96 ? -6.371 -2.825 -3.571 1.00 91.44 96 LEU A CA 1
ATOM 718 C C . LEU A 1 96 ? -6.808 -1.423 -4.015 1.00 91.44 96 LEU A C 1
ATOM 720 O O . LEU A 1 96 ? -7.511 -1.284 -5.018 1.00 91.44 96 LEU A O 1
ATOM 724 N N . PHE A 1 97 ? -6.414 -0.376 -3.284 1.00 92.69 97 PHE A N 1
ATOM 725 C CA . PHE A 1 97 ? -6.682 0.997 -3.684 1.00 92.69 97 PHE A CA 1
ATOM 726 C C . PHE A 1 97 ? -5.611 1.468 -4.657 1.00 92.69 97 PHE A C 1
ATOM 728 O O . PHE A 1 97 ? -4.428 1.512 -4.330 1.00 92.69 97 PHE A O 1
ATOM 735 N N . PHE A 1 9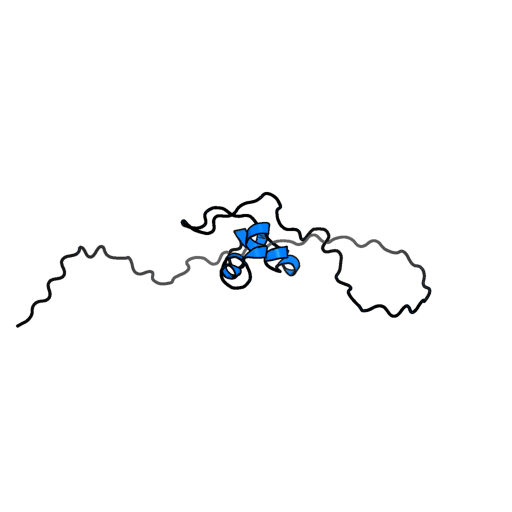8 ? -6.048 1.896 -5.841 1.00 90.12 98 PHE A N 1
ATOM 736 C CA . PHE A 1 98 ? -5.155 2.377 -6.893 1.00 90.12 98 PHE A CA 1
ATOM 737 C C . PHE A 1 98 ? -4.224 3.508 -6.425 1.00 90.12 98 PHE A C 1
ATOM 739 O O . PHE A 1 98 ? -3.054 3.519 -6.788 1.00 90.12 98 PHE A O 1
ATOM 746 N N . ASP A 1 99 ? -4.726 4.421 -5.585 1.00 91.00 99 ASP A N 1
ATOM 747 C CA . ASP A 1 99 ? -3.949 5.529 -5.010 1.00 91.00 99 ASP A CA 1
ATOM 748 C C . ASP A 1 99 ? -2.764 5.020 -4.166 1.00 91.00 99 ASP A C 1
ATOM 750 O O . ASP A 1 99 ? -1.645 5.506 -4.290 1.00 91.00 99 ASP A O 1
ATOM 754 N N . VAL A 1 100 ? -2.971 3.966 -3.376 1.00 91.81 100 VAL A N 1
ATOM 755 C CA . VAL A 1 100 ? -1.899 3.354 -2.581 1.00 91.81 100 VAL A CA 1
ATOM 756 C C . VAL A 1 100 ? -0.974 2.530 -3.473 1.00 91.81 100 VAL A C 1
ATOM 758 O O . VAL A 1 100 ? 0.240 2.661 -3.373 1.00 91.81 100 VAL A O 1
ATOM 761 N N . ALA A 1 101 ? -1.522 1.727 -4.387 1.00 91.19 101 ALA A N 1
ATOM 762 C CA . ALA A 1 101 ? -0.740 0.854 -5.262 1.00 91.19 101 ALA A CA 1
ATOM 763 C C . ALA A 1 101 ? 0.202 1.632 -6.201 1.00 91.19 101 ALA A C 1
ATOM 765 O O . ALA A 1 101 ? 1.320 1.188 -6.455 1.00 91.19 101 ALA A O 1
ATOM 766 N N . VAL A 1 102 ? -0.213 2.806 -6.695 1.00 91.00 102 VAL A N 1
ATOM 767 C CA . VAL A 1 102 ? 0.641 3.649 -7.550 1.00 91.00 102 VAL A CA 1
ATOM 768 C C . VAL A 1 102 ? 1.745 4.357 -6.760 1.00 91.00 102 VAL A C 1
ATOM 770 O O . VAL A 1 102 ? 2.807 4.626 -7.320 1.00 91.00 102 VAL A O 1
ATOM 773 N N . LYS A 1 103 ? 1.517 4.637 -5.471 1.00 92.31 103 LYS A N 1
ATOM 774 C CA . LYS A 1 103 ? 2.517 5.217 -4.563 1.00 92.31 103 LYS A CA 1
ATOM 775 C C . LYS A 1 103 ? 3.502 4.167 -4.066 1.00 92.31 103 LYS A C 1
ATOM 777 O O . LYS A 1 103 ? 4.704 4.402 -4.062 1.00 92.31 103 LYS A O 1
ATOM 782 N N . CYS A 1 104 ? 2.996 3.005 -3.675 1.00 92.38 104 CYS A N 1
ATOM 783 C CA . CYS A 1 104 ? 3.742 1.944 -3.013 1.00 92.38 104 CYS A CA 1
ATOM 784 C C . CYS A 1 104 ? 3.856 0.711 -3.919 1.00 92.38 104 CYS A C 1
ATOM 786 O O . CYS A 1 104 ? 3.395 -0.378 -3.579 1.00 92.38 104 CYS A O 1
ATOM 788 N N . LYS A 1 105 ? 4.434 0.895 -5.110 1.00 92.00 105 LYS A N 1
ATOM 789 C CA . LYS A 1 105 ? 4.488 -0.134 -6.157 1.00 92.00 105 LYS A CA 1
ATOM 790 C C . LYS A 1 105 ? 5.250 -1.392 -5.746 1.00 92.00 105 LYS A C 1
ATOM 792 O O . LYS A 1 105 ? 4.824 -2.494 -6.083 1.00 92.00 105 LYS A O 1
ATOM 797 N N . VAL A 1 106 ? 6.371 -1.221 -5.048 1.00 92.38 106 VAL A N 1
ATOM 798 C CA . VAL A 1 106 ? 7.220 -2.311 -4.552 1.00 92.38 106 VAL A CA 1
ATOM 799 C C . VAL A 1 106 ? 6.537 -2.979 -3.371 1.00 92.38 106 VAL A C 1
ATOM 801 O O . VAL A 1 106 ? 6.397 -4.198 -3.362 1.00 92.38 106 VAL A O 1
ATOM 804 N N . THR A 1 107 ? 6.046 -2.188 -2.415 1.00 91.56 107 THR A N 1
ATOM 805 C CA . THR A 1 107 ? 5.329 -2.718 -1.246 1.00 91.56 107 THR A CA 1
ATOM 806 C C . THR A 1 107 ? 4.083 -3.520 -1.641 1.00 91.56 107 THR A C 1
ATOM 808 O O . THR A 1 107 ? 3.778 -4.530 -1.013 1.00 91.56 107 THR A O 1
ATOM 811 N N . CYS A 1 108 ? 3.377 -3.100 -2.691 1.00 91.62 108 CYS A N 1
ATOM 812 C CA . CYS A 1 108 ? 2.182 -3.776 -3.192 1.00 91.62 108 CYS A CA 1
ATOM 813 C C . CYS A 1 108 ? 2.454 -4.831 -4.277 1.00 91.62 108 CYS A C 1
ATOM 815 O O . CYS A 1 108 ? 1.498 -5.400 -4.798 1.00 91.62 108 CYS A O 1
ATOM 817 N N . ASP A 1 109 ? 3.718 -5.084 -4.634 1.00 90.25 109 ASP A N 1
ATOM 818 C CA . ASP A 1 109 ? 4.126 -6.016 -5.699 1.00 90.25 109 ASP A CA 1
ATOM 819 C C . ASP A 1 109 ? 3.403 -5.782 -7.044 1.00 90.25 109 ASP A C 1
ATOM 821 O O . ASP A 1 109 ? 3.043 -6.699 -7.785 1.00 90.25 109 ASP A O 1
ATOM 825 N N . VAL A 1 110 ? 3.165 -4.510 -7.379 1.00 90.44 110 VAL A N 1
ATOM 826 C CA . VAL A 1 110 ? 2.478 -4.102 -8.617 1.00 90.44 110 VAL A CA 1
ATOM 827 C C . VAL A 1 110 ? 3.433 -3.579 -9.686 1.00 90.44 110 VAL A C 1
ATOM 829 O O . VAL A 1 110 ? 2.985 -3.086 -10.717 1.0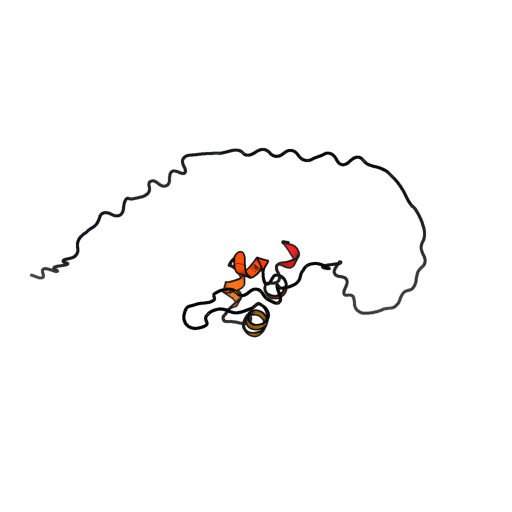0 90.44 110 VAL A O 1
ATOM 832 N N . CYS A 1 111 ? 4.745 -3.722 -9.489 1.00 88.19 111 CYS A N 1
ATOM 833 C CA . CYS A 1 111 ? 5.764 -3.290 -10.449 1.00 88.19 111 CYS A CA 1
ATOM 834 C C . CYS A 1 111 ? 5.550 -3.827 -11.868 1.00 88.19 111 CYS A C 1
ATOM 836 O O . CYS A 1 111 ? 5.913 -3.169 -12.827 1.00 88.19 111 CYS A O 1
ATOM 838 N N . SER A 1 112 ? 4.958 -5.013 -12.016 1.00 85.75 112 SER A N 1
ATOM 839 C CA . SER A 1 112 ? 4.692 -5.608 -13.332 1.00 85.75 112 SER A CA 1
ATOM 840 C C . SER A 1 112 ? 3.550 -4.936 -14.109 1.00 85.75 112 SER A C 1
ATOM 842 O O . SER A 1 112 ? 3.397 -5.194 -15.303 1.00 85.75 112 SER A O 1
ATOM 844 N N . TYR A 1 113 ? 2.753 -4.087 -13.453 1.00 77.50 113 TYR A N 1
ATOM 845 C CA . TYR A 1 113 ? 1.612 -3.386 -14.048 1.00 77.50 113 TYR A CA 1
ATOM 846 C C . TYR A 1 113 ? 1.909 -1.925 -14.425 1.00 77.50 113 TYR A C 1
ATOM 848 O O . TYR A 1 113 ? 1.057 -1.297 -15.058 1.00 77.50 113 TYR A O 1
ATOM 856 N N . PHE A 1 114 ? 3.068 -1.382 -14.036 1.00 69.31 114 PHE A N 1
ATOM 857 C CA . PHE A 1 114 ? 3.455 0.023 -14.216 1.00 69.31 114 PHE A CA 1
ATOM 858 C C . PHE A 1 114 ? 4.774 0.149 -14.974 1.00 69.31 114 PHE A C 1
ATOM 860 O O . PHE A 1 114 ? 4.885 1.113 -15.764 1.00 69.31 114 PHE A O 1
#

Solvent-accessible surface area (backbone atoms only — not comparable to full-atom values): 8250 Å² total; per-residue (Å²): 143,85,83,87,86,78,90,71,88,82,75,81,76,82,80,78,87,79,74,82,90,76,89,81,88,83,84,86,82,83,82,86,80,85,87,82,83,90,89,87,86,82,88,84,89,80,92,76,95,65,88,88,80,86,78,76,90,60,86,78,61,56,52,43,91,83,51,68,47,78,74,45,96,88,74,36,71,43,40,39,74,59,43,59,78,42,32,9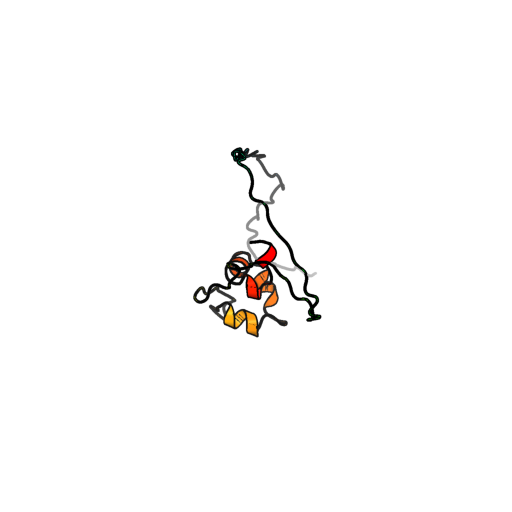0,82,81,43,50,71,50,46,74,37,66,75,45,26,72,38,17,16,54,70,49,70,42,52,92,81,111